Protein AF-A0A972ZUL3-F1 (afdb_monomer)

Solvent-accessible surface area (backbone atoms only — not comparable to full-atom values): 9669 Å² total; per-residue (Å²): 76,46,29,32,49,70,90,38,81,43,77,39,93,64,88,42,28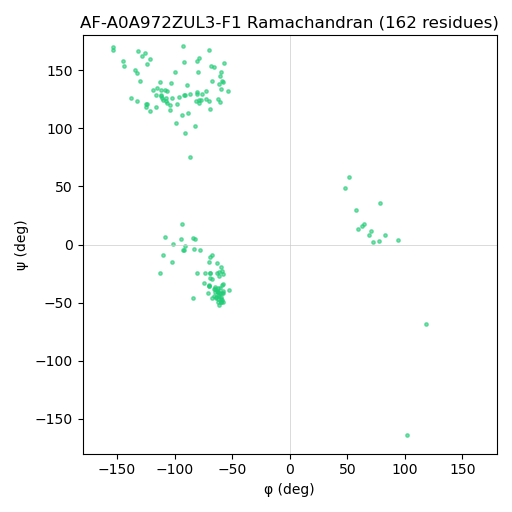,48,44,55,52,30,54,78,67,74,44,58,73,61,40,39,43,44,28,50,70,95,35,75,57,55,68,86,44,26,76,73,39,68,57,57,68,72,40,38,35,42,76,44,69,78,43,67,79,67,77,67,90,64,97,47,72,73,75,51,51,55,92,52,55,76,45,74,56,82,81,79,55,55,97,90,51,73,91,52,72,44,74,42,38,54,62,19,83,66,48,32,65,37,34,56,56,39,52,50,52,52,53,50,32,41,74,72,63,77,46,56,90,68,38,73,50,76,48,81,35,93,48,60,51,45,46,17,41,45,55,52,21,66,76,70,52,36,47,69,47,72,45,63,69,89,90,110

Mean predicted aligned error: 8.26 Å

Sequence (164 aa):
MNILINGKKEELKDIVTLAKLLEQKEIKAEVVTVELNDKIVEKSKYNNTLLKGDDRLEFVYYMGGGEKIADNILELIGGTPILRLSRIPTSYMADILVKLESFNPGGSVKDRICLSMIQDAEKEGKLKNGSTIIEPTSGNTGIGLAMISAVKGYKCVLTMPETM

Foldseek 3Di:
DWEAEQNDIDDDPDWAFQVVVCVVVVHDLQFWFKDKPNRTDASVCRRPHIDDPHIYIYIDGRDGDDRDDDPDLLVQQDPFDKDWDDPPDDPPDDIDIDGLQCSRPLRGPLLVVLVVVVVVCVVVVVDDAAEEDEDEDQPSNLSSNVRVCVVRVYHYHYHYDPVD

pLDDT: mean 92.75, std 7.92, range [54.91, 98.5]

Nearest PDB structures (foldseek):
  6vju-assembly1_B  TM=9.552E-01  e=1.062E-09  Legionella pneumophila
  2egu-assembly1_A  TM=9.384E-01  e=3.400E-09  Geobacillus kaustophilus HTA426
  2jc3-assembly1_B  TM=9.311E-01  e=4.128E-09  Salmonella enterica subsp. enterica serovar Typhimurium
  2v03-assembly1_A-2  TM=9.447E-01  e=1.089E-08  Escherichia coli K-12
  1zud-assembly1_4  TM=8.975E-01  e=9.667E-06  Escherichia coli K-12

Radius of gyration: 22.28 Å; Cα contacts (8 Å, |Δi|>4): 242; chains: 1; bounding box: 54×51×57 Å

Secondary structure (DSSP, 8-state):
-EEEETTEEEE-SS--BHHHHHHHTT--GGGEEEEETTEEPPGGGTTT-B--TT-EEEEEET----SS--SSGGGGSS---EEE-SSSS-TTSPP-EEE-GGGSTTSSTHHHHHHHHHHHHHHTTSS-TTPEEEEE-SSHHHHHHHHHHHHHT-EEEEE--TT-

Structure (mmCIF, N/CA/C/O backbone):
data_AF-A0A972ZUL3-F1
#
_entry.id   AF-A0A972ZUL3-F1
#
loop_
_atom_site.group_PDB
_atom_site.id
_atom_site.type_symbol
_atom_site.label_atom_id
_atom_site.label_alt_id
_atom_site.label_comp_id
_atom_site.label_asym_id
_atom_site.label_entity_id
_atom_site.label_seq_id
_atom_site.pdbx_PDB_ins_code
_atom_site.Cartn_x
_atom_site.Cartn_y
_atom_site.Cartn_z
_atom_site.occupancy
_atom_site.B_iso_or_equiv
_atom_site.auth_seq_id
_atom_site.auth_comp_id
_atom_site.auth_asym_id
_atom_site.auth_atom_id
_atom_site.pdbx_PDB_model_num
ATOM 1 N N . MET A 1 1 ? -7.652 -23.581 -31.310 1.00 89.69 1 MET A N 1
ATOM 2 C CA . MET A 1 1 ? -8.786 -23.235 -30.427 1.00 89.69 1 MET A CA 1
ATOM 3 C C . MET A 1 1 ? -9.045 -21.743 -30.504 1.00 89.69 1 MET A C 1
ATOM 5 O O . MET A 1 1 ? -8.089 -20.986 -30.597 1.00 89.69 1 MET A O 1
ATOM 9 N N . ASN A 1 2 ? -10.311 -21.331 -30.491 1.00 91.38 2 ASN A N 1
ATOM 10 C CA . ASN A 1 2 ? -10.674 -19.916 -30.537 1.00 91.38 2 ASN A CA 1
ATOM 11 C C . ASN A 1 2 ? -10.745 -19.353 -29.122 1.00 91.38 2 ASN A C 1
ATOM 13 O O . ASN A 1 2 ? -11.306 -20.004 -28.247 1.00 91.38 2 ASN A O 1
ATOM 17 N N . ILE A 1 3 ? -10.207 -18.158 -28.922 1.00 94.62 3 ILE A N 1
ATOM 18 C CA . ILE A 1 3 ? -10.314 -17.380 -27.686 1.00 94.62 3 ILE A CA 1
ATOM 19 C C . ILE A 1 3 ? -10.710 -15.942 -28.024 1.00 94.62 3 ILE A C 1
ATOM 21 O O . ILE A 1 3 ? -10.655 -15.527 -29.184 1.00 94.62 3 ILE A O 1
ATOM 25 N N . LEU A 1 4 ? -11.120 -15.178 -27.019 1.00 95.62 4 LEU A N 1
ATOM 26 C CA . LEU A 1 4 ? -11.388 -13.750 -27.130 1.00 95.62 4 LEU A CA 1
ATOM 27 C C . LEU A 1 4 ? -10.317 -12.989 -26.347 1.00 95.62 4 LEU A C 1
ATOM 29 O O . LEU A 1 4 ? -10.128 -13.270 -25.173 1.00 95.62 4 LEU A O 1
ATOM 33 N N . ILE A 1 5 ? -9.636 -12.031 -26.968 1.00 95.06 5 ILE A N 1
ATOM 34 C CA . ILE A 1 5 ? -8.659 -11.154 -26.311 1.00 95.06 5 ILE A CA 1
ATOM 35 C C . ILE A 1 5 ? -9.068 -9.705 -26.568 1.00 95.06 5 ILE A C 1
ATOM 37 O O . ILE A 1 5 ? -9.125 -9.287 -27.726 1.00 95.06 5 ILE A O 1
ATOM 41 N N . ASN A 1 6 ? -9.361 -8.939 -25.517 1.00 94.00 6 ASN A N 1
ATOM 42 C CA . ASN A 1 6 ? -9.804 -7.538 -25.586 1.00 94.00 6 ASN A CA 1
ATOM 43 C C . ASN A 1 6 ? -10.933 -7.342 -26.614 1.00 94.00 6 ASN A C 1
ATOM 45 O O . ASN A 1 6 ? -10.849 -6.511 -27.525 1.00 94.00 6 ASN A O 1
ATOM 49 N N . GLY A 1 7 ? -11.950 -8.204 -26.545 1.00 91.25 7 GLY A N 1
ATOM 50 C CA . GLY A 1 7 ? -13.078 -8.219 -27.480 1.00 91.25 7 GLY A CA 1
ATOM 51 C C . GLY A 1 7 ? -12.789 -8.734 -28.901 1.00 91.25 7 GLY A C 1
ATOM 52 O O . GLY A 1 7 ? -13.704 -8.753 -29.726 1.00 91.25 7 GLY A O 1
ATOM 53 N N . LYS A 1 8 ? -11.567 -9.185 -29.223 1.00 94.12 8 LYS A N 1
ATOM 54 C CA . LYS A 1 8 ? -11.203 -9.718 -30.551 1.00 94.12 8 LYS A CA 1
ATOM 55 C C . LYS A 1 8 ? -11.040 -11.231 -30.530 1.00 94.12 8 LYS A C 1
ATOM 57 O O . LYS A 1 8 ? -10.363 -11.773 -29.664 1.00 94.12 8 LYS A O 1
ATOM 62 N N . LYS A 1 9 ? -11.646 -11.924 -31.500 1.00 94.06 9 LYS A N 1
ATOM 63 C CA . LYS A 1 9 ? -11.460 -13.373 -31.656 1.00 94.06 9 LYS A CA 1
ATOM 64 C C . LYS A 1 9 ? -10.070 -13.665 -32.201 1.00 94.06 9 LYS A C 1
ATOM 66 O O . LYS A 1 9 ? -9.674 -13.082 -33.208 1.00 94.06 9 LYS A O 1
ATOM 71 N N . GLU A 1 10 ? -9.383 -14.605 -31.573 1.00 93.06 10 GLU A N 1
ATOM 72 C CA . GLU A 1 10 ? -8.081 -15.095 -32.005 1.00 93.06 10 GLU A CA 1
ATOM 73 C C . GLU A 1 10 ? -8.033 -16.621 -31.995 1.00 93.06 10 GLU A C 1
ATOM 75 O O . GLU A 1 10 ? -8.665 -17.278 -31.168 1.00 93.06 10 GLU A O 1
ATOM 80 N N . GLU A 1 11 ? -7.267 -17.181 -32.929 1.00 91.69 11 GLU A N 1
ATOM 81 C CA . GLU A 1 11 ? -7.071 -18.619 -33.060 1.00 91.69 11 GLU A CA 1
ATOM 82 C C . GLU A 1 11 ? -5.689 -19.014 -32.526 1.00 91.69 11 GLU A C 1
ATOM 84 O O . GLU A 1 11 ? -4.652 -18.582 -33.030 1.00 91.69 11 GLU A O 1
ATOM 89 N N . LEU A 1 12 ? -5.676 -19.873 -31.510 1.00 87.31 12 LEU A N 1
ATOM 90 C CA . LEU A 1 12 ? -4.472 -20.497 -30.974 1.00 87.31 12 LEU A CA 1
ATOM 91 C C . LEU A 1 12 ? -4.269 -21.876 -31.595 1.00 87.31 12 LEU A C 1
ATOM 93 O O . LEU A 1 12 ? -5.170 -22.713 -31.553 1.00 87.31 12 LEU A O 1
ATOM 97 N N . LYS A 1 13 ? -3.081 -22.132 -32.147 1.00 81.19 13 LYS A N 1
ATOM 98 C CA . LYS A 1 13 ? -2.763 -23.417 -32.795 1.00 81.19 13 LYS A CA 1
ATOM 99 C C . LYS A 1 13 ? -2.632 -24.568 -31.795 1.00 81.19 13 LYS A C 1
ATOM 101 O O . LYS A 1 13 ? -3.088 -25.667 -32.089 1.00 81.19 13 LYS A O 1
ATOM 106 N N . ASP A 1 14 ? -2.114 -24.279 -30.604 1.00 85.50 14 ASP A N 1
ATOM 107 C CA . ASP A 1 14 ? -1.845 -25.254 -29.547 1.00 85.50 14 ASP A CA 1
ATOM 108 C C . ASP A 1 14 ? -2.468 -24.820 -28.213 1.00 85.50 14 ASP A C 1
ATOM 110 O O . ASP A 1 14 ? -2.785 -23.644 -28.006 1.00 85.50 14 ASP A O 1
ATOM 114 N N . ILE A 1 15 ? -2.615 -25.770 -27.284 1.00 87.62 15 ILE A N 1
ATOM 115 C CA . ILE A 1 15 ? -2.902 -25.450 -25.881 1.00 87.62 15 ILE A CA 1
ATOM 116 C C . ILE A 1 15 ? -1.650 -24.788 -25.302 1.00 87.62 15 ILE A C 1
ATOM 118 O O . ILE A 1 15 ? -0.590 -25.409 -25.221 1.00 87.62 15 ILE A O 1
ATOM 122 N N . VAL A 1 16 ? -1.776 -23.530 -24.891 1.00 93.94 16 VAL A N 1
ATOM 123 C CA . VAL A 1 16 ? -0.674 -22.732 -24.346 1.00 93.94 16 VAL A CA 1
ATOM 124 C C . VAL A 1 16 ? -1.022 -22.200 -22.962 1.00 93.94 16 VAL A C 1
ATOM 126 O O . VAL A 1 16 ? -2.192 -22.056 -22.599 1.00 93.94 16 VAL A O 1
ATOM 129 N N . THR A 1 17 ? 0.010 -21.91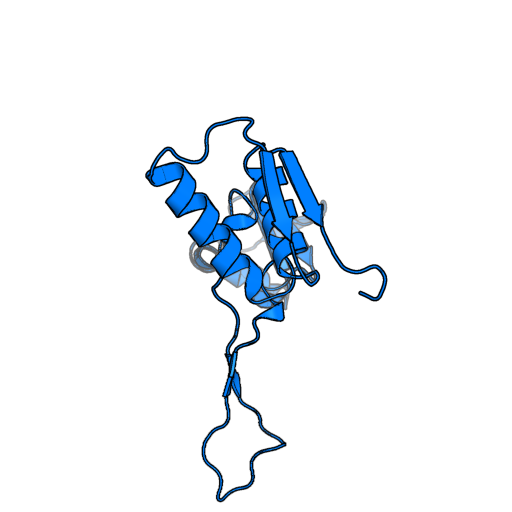2 -22.176 1.00 96.44 17 THR A N 1
ATOM 130 C CA . THR A 1 17 ? -0.140 -21.216 -20.898 1.00 96.44 17 THR A CA 1
ATOM 131 C C . THR A 1 17 ? -0.309 -19.721 -21.131 1.00 96.44 17 THR A C 1
ATOM 133 O O . THR A 1 17 ? 0.086 -19.191 -22.174 1.00 96.44 17 THR A O 1
ATOM 136 N N . LEU A 1 18 ? -0.844 -19.016 -20.137 1.00 94.81 18 LEU A N 1
ATOM 137 C CA . LEU A 1 18 ? -0.973 -17.567 -20.199 1.00 94.81 18 LEU A CA 1
ATOM 138 C C . LEU A 1 18 ? 0.390 -16.878 -20.380 1.00 94.81 18 LEU A C 1
ATOM 140 O O . LEU A 1 18 ? 0.517 -15.982 -21.209 1.00 94.81 18 LEU A O 1
ATOM 144 N N . ALA A 1 19 ? 1.429 -17.342 -19.679 1.00 94.62 19 ALA A N 1
ATOM 145 C CA . ALA A 1 19 ? 2.792 -16.844 -19.867 1.00 94.62 19 ALA A CA 1
ATOM 146 C C . ALA A 1 19 ? 3.281 -17.019 -21.315 1.00 94.62 19 ALA A C 1
ATOM 148 O O . ALA A 1 19 ? 3.862 -16.095 -21.884 1.00 94.62 19 ALA A O 1
ATOM 149 N N . LYS A 1 20 ? 2.997 -18.173 -21.938 1.00 95.31 20 LYS A N 1
ATOM 150 C CA . LYS A 1 20 ? 3.408 -18.426 -23.32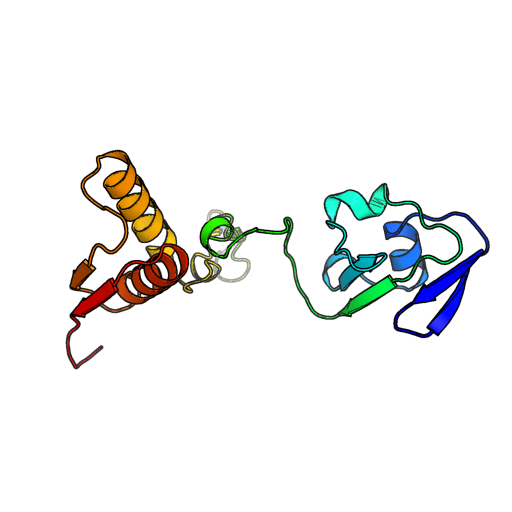2 1.00 95.31 20 LYS A CA 1
ATOM 151 C C . LYS A 1 20 ? 2.634 -17.571 -24.324 1.00 95.31 20 LYS A C 1
ATOM 153 O O . LYS A 1 20 ? 3.228 -17.112 -25.296 1.00 95.31 20 LYS A O 1
ATOM 158 N N . LEU A 1 21 ? 1.347 -17.314 -24.078 1.00 95.06 21 LEU A N 1
ATOM 159 C CA . LEU A 1 21 ? 0.558 -16.381 -24.885 1.00 95.06 21 LEU A CA 1
ATOM 160 C C . LEU A 1 21 ? 1.135 -14.959 -24.826 1.00 95.06 21 LEU A C 1
ATOM 162 O O . LEU A 1 21 ? 1.257 -14.305 -25.860 1.00 95.06 21 LEU A O 1
ATOM 166 N N . LEU A 1 22 ? 1.506 -14.483 -23.633 1.00 93.88 22 LEU A N 1
ATOM 167 C CA . LEU A 1 22 ? 2.119 -13.163 -23.464 1.00 93.88 22 LEU A CA 1
ATOM 168 C C . LEU A 1 22 ? 3.456 -13.063 -24.211 1.00 93.88 22 LEU A C 1
ATOM 170 O O . LEU A 1 22 ? 3.679 -12.085 -24.920 1.00 93.88 22 LEU A O 1
ATOM 174 N N . GLU A 1 23 ? 4.298 -14.099 -24.131 1.00 93.94 23 GLU A N 1
ATOM 175 C CA . GLU A 1 23 ? 5.560 -14.184 -24.878 1.00 93.94 23 GLU A CA 1
ATOM 176 C C . GLU A 1 23 ? 5.329 -14.127 -26.397 1.00 93.94 23 GLU A C 1
ATOM 178 O O . GLU A 1 23 ? 5.969 -13.338 -27.087 1.00 93.94 23 GLU A O 1
ATOM 183 N N . GLN A 1 24 ? 4.370 -14.903 -26.918 1.00 93.31 24 GLN A N 1
ATOM 184 C CA . GLN A 1 24 ? 4.005 -14.910 -28.344 1.00 93.31 24 GLN A CA 1
ATOM 185 C C . GLN A 1 24 ? 3.496 -13.553 -28.844 1.00 93.31 24 GLN A C 1
ATOM 187 O O . GLN A 1 24 ? 3.610 -13.256 -30.031 1.00 93.31 24 GLN A O 1
ATOM 192 N N . LYS A 1 25 ? 2.922 -12.742 -27.951 1.00 92.00 25 LYS A N 1
ATOM 193 C CA . LYS A 1 25 ? 2.440 -11.388 -28.248 1.00 92.00 25 LYS A CA 1
ATOM 194 C C . LYS A 1 25 ? 3.455 -10.292 -27.935 1.00 92.00 25 LYS A C 1
ATOM 196 O O . LYS A 1 25 ? 3.106 -9.121 -28.042 1.00 92.00 25 LYS A O 1
ATOM 201 N N . GLU A 1 26 ? 4.673 -10.657 -27.537 1.00 94.12 26 GLU A N 1
ATOM 202 C CA . GLU A 1 26 ? 5.730 -9.720 -27.137 1.00 94.12 26 GLU A CA 1
ATOM 203 C C . GLU A 1 26 ? 5.310 -8.805 -25.967 1.00 94.12 26 GLU A C 1
ATOM 205 O O . GLU A 1 26 ? 5.775 -7.673 -25.821 1.00 94.12 26 GLU A O 1
ATOM 210 N N . ILE A 1 27 ? 4.425 -9.301 -25.095 1.00 91.50 27 ILE A N 1
ATOM 211 C CA . ILE A 1 27 ? 3.928 -8.578 -23.925 1.00 91.50 27 ILE A CA 1
ATOM 212 C C . ILE A 1 27 ? 4.714 -9.023 -22.697 1.00 91.50 27 ILE A C 1
ATOM 214 O O . ILE A 1 27 ? 4.702 -10.184 -22.294 1.00 91.50 27 ILE A O 1
ATOM 218 N N . LYS A 1 28 ? 5.360 -8.057 -22.048 1.00 87.81 28 LYS A N 1
ATOM 219 C CA . LYS A 1 28 ? 6.038 -8.255 -20.767 1.00 87.81 28 LYS A CA 1
ATOM 220 C C . LYS A 1 28 ? 5.016 -8.481 -19.651 1.00 87.81 28 LYS A C 1
ATOM 222 O O . LYS A 1 28 ? 4.163 -7.625 -19.415 1.00 87.81 28 LYS A O 1
ATOM 227 N N . ALA A 1 29 ? 5.118 -9.600 -18.933 1.00 86.94 29 ALA A N 1
ATOM 228 C CA . ALA A 1 29 ? 4.219 -9.926 -17.819 1.00 86.94 29 ALA A CA 1
ATOM 229 C C . ALA A 1 29 ? 4.256 -8.858 -16.708 1.00 86.94 29 ALA A C 1
ATOM 231 O O . ALA A 1 29 ? 3.302 -8.690 -15.949 1.00 86.94 29 ALA A O 1
ATOM 232 N N . GLU A 1 30 ? 5.339 -8.088 -16.620 1.00 82.31 30 GLU A N 1
ATOM 233 C CA . GLU A 1 30 ? 5.518 -7.011 -15.651 1.00 82.31 30 GLU A CA 1
ATOM 234 C C . GLU A 1 30 ? 4.571 -5.830 -15.903 1.00 82.31 30 GLU A C 1
ATOM 236 O O . GLU A 1 30 ? 4.166 -5.178 -14.942 1.00 82.31 30 GLU A O 1
ATOM 241 N N . VAL A 1 31 ? 4.178 -5.583 -17.158 1.00 85.31 31 VAL A N 1
ATOM 242 C CA . VAL A 1 31 ? 3.411 -4.387 -17.567 1.00 85.31 31 VAL A CA 1
ATOM 243 C C . VAL A 1 31 ? 1.956 -4.678 -17.926 1.00 85.31 31 VAL A C 1
ATOM 245 O O . VAL A 1 31 ? 1.259 -3.787 -18.412 1.00 85.31 31 VAL A O 1
ATOM 248 N N . VAL A 1 32 ? 1.503 -5.913 -17.710 1.00 88.56 32 VAL A N 1
ATOM 249 C CA . VAL A 1 32 ? 0.135 -6.343 -17.993 1.00 88.56 32 VAL A CA 1
ATOM 250 C C . VAL A 1 32 ? -0.467 -7.052 -16.785 1.00 88.56 32 VAL A C 1
ATOM 252 O O . VAL A 1 32 ? 0.203 -7.826 -16.095 1.00 88.56 32 VAL A O 1
ATOM 255 N N . THR A 1 33 ? -1.745 -6.786 -16.551 1.00 89.81 33 THR A N 1
ATOM 256 C CA . THR A 1 33 ? -2.625 -7.618 -15.731 1.00 89.81 33 THR A CA 1
ATOM 257 C C . THR A 1 33 ? -3.600 -8.316 -16.664 1.00 89.81 33 THR A C 1
ATOM 259 O O . THR A 1 33 ? -4.172 -7.680 -17.549 1.00 89.81 33 THR A O 1
ATOM 262 N N . VAL A 1 34 ? -3.772 -9.621 -16.478 1.00 92.31 34 VAL A N 1
ATOM 263 C CA . VAL A 1 34 ? -4.692 -10.437 -17.270 1.00 92.31 34 VAL A CA 1
ATOM 264 C C . VAL A 1 34 ? -5.907 -10.798 -16.433 1.00 92.31 34 VAL A C 1
ATOM 266 O O . VAL A 1 34 ? -5.787 -11.464 -15.403 1.00 92.31 34 VAL A O 1
ATOM 269 N N . GLU A 1 35 ? -7.075 -10.407 -16.918 1.00 94.12 35 GLU A N 1
ATOM 270 C CA . GLU A 1 35 ? -8.350 -10.982 -16.517 1.00 94.12 35 GLU A CA 1
ATOM 271 C C . GLU A 1 35 ? -8.686 -12.143 -17.454 1.00 94.12 35 GLU A C 1
ATOM 273 O O . GLU A 1 35 ? -8.610 -11.998 -18.669 1.00 94.12 35 GLU A O 1
ATOM 278 N N . LEU A 1 36 ? -9.012 -13.303 -16.891 1.00 96.12 36 LEU A N 1
ATOM 279 C CA . LEU A 1 36 ? -9.434 -14.503 -17.600 1.00 96.12 36 LEU A CA 1
ATO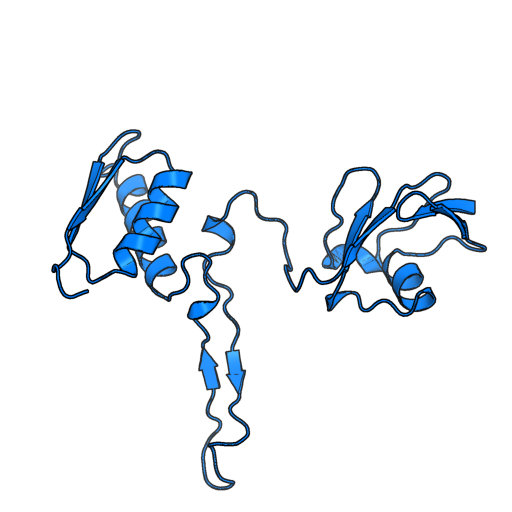M 280 C C . LEU A 1 36 ? -10.827 -14.888 -17.102 1.00 96.12 36 LEU A C 1
ATOM 282 O O . LEU A 1 36 ? -10.980 -15.267 -15.941 1.00 96.12 36 LEU A O 1
ATOM 286 N N . ASN A 1 37 ? -11.824 -14.829 -17.984 1.00 96.06 37 ASN A N 1
ATOM 287 C CA . ASN A 1 37 ? -13.219 -15.163 -17.690 1.00 96.06 37 ASN A CA 1
ATOM 288 C C . ASN A 1 37 ? -13.742 -14.422 -16.443 1.00 96.06 37 ASN A C 1
ATOM 290 O O . ASN A 1 37 ? -14.136 -15.050 -15.456 1.00 96.06 37 ASN A O 1
ATOM 294 N N . ASP A 1 38 ? -13.685 -13.087 -16.486 1.00 93.25 38 ASP A N 1
ATOM 295 C CA . ASP A 1 38 ? -14.142 -12.167 -15.432 1.00 93.25 38 ASP A CA 1
ATOM 296 C C . ASP A 1 38 ? -13.362 -12.279 -14.105 1.00 93.25 38 ASP A C 1
ATOM 298 O O . ASP A 1 38 ? -13.823 -11.849 -13.043 1.00 93.25 38 ASP A O 1
ATOM 302 N N . LYS A 1 39 ? -12.168 -12.891 -14.132 1.00 92.38 39 LYS A N 1
ATOM 303 C CA . LYS A 1 39 ? -11.297 -13.041 -12.959 1.00 92.38 39 LYS A CA 1
ATOM 304 C C . LYS A 1 39 ? -9.864 -12.651 -13.263 1.00 92.38 39 LYS A C 1
ATOM 306 O O . LYS A 1 39 ? -9.217 -13.249 -14.117 1.00 92.38 39 LYS A O 1
ATOM 311 N N . ILE A 1 40 ? -9.326 -11.708 -12.494 1.00 90.81 40 ILE A N 1
ATOM 312 C CA . ILE A 1 40 ? -7.898 -11.386 -12.546 1.00 90.81 40 ILE A CA 1
ATOM 313 C C . ILE A 1 40 ? -7.088 -12.617 -12.130 1.00 90.81 40 ILE A C 1
ATOM 315 O O . ILE A 1 40 ? -7.282 -13.182 -11.053 1.00 90.81 40 ILE A O 1
ATOM 319 N N . VAL A 1 41 ? -6.166 -13.027 -12.997 1.00 90.81 41 VAL A N 1
ATOM 320 C CA . VAL A 1 41 ? -5.228 -14.114 -12.725 1.00 90.81 41 VAL A CA 1
ATOM 321 C C . VAL A 1 41 ? -4.014 -13.528 -12.007 1.00 90.81 41 VAL A C 1
ATOM 323 O O . VAL A 1 41 ? -3.410 -12.556 -12.464 1.00 90.81 41 VAL A O 1
ATOM 326 N N . GLU A 1 42 ? -3.623 -14.129 -10.884 1.00 87.94 42 GLU A N 1
ATOM 327 C CA . GLU A 1 42 ? -2.375 -13.778 -10.199 1.00 87.94 42 GLU A CA 1
ATOM 328 C C . GLU A 1 42 ? -1.161 -14.052 -11.098 1.00 87.94 42 GLU A C 1
ATOM 330 O O . GLU A 1 42 ? -1.066 -15.117 -11.715 1.00 87.94 42 GLU A O 1
ATOM 335 N N . LYS A 1 43 ? -0.183 -13.136 -11.115 1.00 86.38 43 LYS A N 1
ATOM 336 C CA . LYS A 1 43 ? 1.027 -13.273 -11.949 1.00 86.38 43 LYS A CA 1
ATOM 337 C C . LYS A 1 43 ? 1.811 -14.555 -11.653 1.00 86.38 43 LYS A C 1
ATOM 339 O O . LYS A 1 43 ? 2.324 -15.189 -12.573 1.00 86.38 43 LYS A O 1
ATOM 344 N N . SER A 1 44 ? 1.826 -14.998 -10.394 1.00 88.00 44 SER A N 1
ATOM 345 C CA . SER A 1 44 ? 2.432 -16.270 -9.964 1.00 88.00 44 SER A CA 1
ATOM 346 C C . SER A 1 44 ? 1.839 -17.497 -10.676 1.00 88.00 44 SER A C 1
ATOM 348 O O . SER A 1 44 ? 2.516 -18.512 -10.839 1.00 88.00 44 SER A O 1
ATOM 350 N N . LYS A 1 45 ? 0.589 -17.405 -11.148 1.00 92.31 45 LYS A N 1
ATOM 351 C CA . LYS A 1 45 ? -0.139 -18.485 -11.826 1.00 92.31 45 LYS A CA 1
ATOM 352 C C . LYS A 1 45 ? 0.010 -18.445 -13.347 1.00 92.31 45 LYS A C 1
ATOM 354 O O . LYS A 1 45 ? -0.449 -19.378 -14.005 1.00 92.31 45 LYS A O 1
ATOM 359 N N . TYR A 1 46 ? 0.662 -17.436 -13.934 1.00 92.94 46 TYR A N 1
ATOM 360 C CA . TYR A 1 46 ? 0.726 -17.274 -15.399 1.00 92.94 46 TYR A CA 1
ATOM 361 C C . TYR A 1 46 ? 1.390 -18.461 -16.100 1.00 92.94 46 TYR A C 1
ATOM 363 O O . TYR A 1 46 ? 0.927 -18.890 -17.156 1.00 92.94 46 TYR A O 1
ATOM 371 N N . ASN A 1 47 ? 2.423 -19.043 -15.489 1.00 94.50 47 ASN A N 1
ATOM 372 C CA . ASN A 1 47 ? 3.117 -20.209 -16.040 1.00 94.50 47 ASN A CA 1
ATOM 373 C C . ASN A 1 47 ? 2.267 -21.486 -16.026 1.00 94.50 47 ASN A C 1
ATOM 375 O O . ASN A 1 47 ? 2.496 -22.365 -16.847 1.00 94.50 47 ASN A O 1
ATOM 379 N N . ASN A 1 48 ? 1.279 -21.581 -15.132 1.00 95.50 48 ASN A N 1
ATOM 380 C CA . ASN A 1 48 ? 0.500 -22.805 -14.910 1.00 95.50 48 ASN A CA 1
ATOM 381 C C . ASN A 1 48 ? -0.954 -22.691 -15.397 1.00 95.50 48 ASN A C 1
ATOM 383 O O . ASN A 1 48 ? -1.680 -23.682 -15.420 1.00 95.50 48 ASN A O 1
ATOM 387 N N . THR A 1 49 ? -1.399 -21.491 -15.773 1.00 96.19 49 THR A N 1
ATOM 388 C CA . THR A 1 49 ? -2.763 -21.248 -16.253 1.00 96.19 49 THR A CA 1
ATOM 389 C C . THR A 1 49 ? -2.848 -21.614 -17.728 1.00 96.19 49 THR A C 1
ATOM 391 O O . THR A 1 49 ? -2.374 -20.861 -18.577 1.00 96.19 49 THR A O 1
ATOM 394 N N . LEU A 1 50 ? -3.420 -22.782 -18.026 1.00 96.00 50 LEU A N 1
ATOM 395 C CA . LEU A 1 50 ? -3.664 -23.253 -19.390 1.00 96.00 50 LEU A CA 1
ATOM 396 C C . LEU A 1 50 ? -4.924 -22.611 -19.966 1.00 96.00 50 LEU A C 1
ATOM 398 O O . LEU A 1 50 ? -5.976 -22.642 -19.325 1.00 96.00 50 LEU A O 1
ATOM 402 N N . LEU A 1 51 ? -4.809 -22.089 -21.185 1.00 95.25 51 LEU A N 1
ATOM 403 C CA . LEU A 1 51 ? -5.937 -21.542 -21.929 1.00 95.25 51 LEU A CA 1
ATOM 404 C C . LEU A 1 51 ? -6.750 -22.661 -22.585 1.00 95.25 51 LEU A C 1
ATOM 406 O O . LEU A 1 51 ? -6.216 -23.705 -22.970 1.00 95.25 51 LEU A O 1
ATOM 410 N N . LYS A 1 52 ? -8.051 -22.431 -22.715 1.00 93.50 52 LYS A N 1
ATOM 411 C CA . LYS A 1 52 ? -9.044 -23.339 -23.288 1.00 93.50 52 LYS A CA 1
ATOM 412 C C . LYS A 1 52 ? -9.809 -22.643 -24.411 1.00 93.50 52 LYS A C 1
ATOM 414 O O . LYS A 1 52 ? -9.771 -21.425 -24.555 1.00 93.50 52 LYS A O 1
ATOM 419 N N . GLY A 1 53 ? -10.515 -23.436 -25.217 1.00 92.56 53 GLY A N 1
ATOM 420 C CA . GLY A 1 53 ? -11.454 -22.887 -26.193 1.00 92.56 53 GLY A CA 1
ATOM 421 C C . GLY A 1 53 ? -12.534 -22.051 -25.505 1.00 92.56 53 GLY A C 1
ATOM 422 O O . GLY A 1 53 ? -13.011 -22.428 -24.438 1.00 92.56 53 GLY A O 1
ATOM 423 N N . ASP A 1 54 ? -12.886 -20.936 -26.136 1.00 92.75 54 ASP A N 1
ATOM 424 C CA . ASP A 1 54 ? -13.859 -19.931 -25.697 1.00 92.75 54 ASP A CA 1
ATOM 42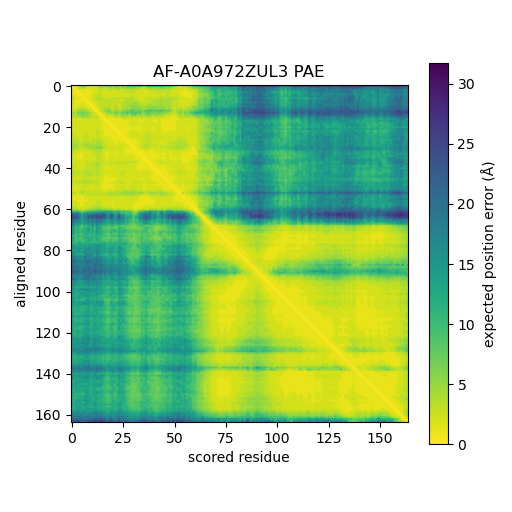5 C C . ASP A 1 54 ? -13.461 -19.098 -24.467 1.00 92.75 54 ASP A C 1
ATOM 427 O O . ASP A 1 54 ? -14.264 -18.284 -24.003 1.00 92.75 54 ASP A O 1
ATOM 431 N N . ASP A 1 55 ? -12.218 -19.223 -23.985 1.00 96.06 55 ASP A N 1
ATOM 432 C CA . ASP A 1 55 ? -11.691 -18.334 -22.948 1.00 96.06 55 ASP A CA 1
ATOM 433 C C . ASP A 1 55 ? -11.736 -16.869 -23.399 1.00 96.06 55 ASP A C 1
ATOM 435 O O . ASP A 1 55 ? -11.420 -16.530 -24.546 1.00 96.06 55 ASP A O 1
ATOM 439 N N . ARG A 1 56 ? -12.105 -15.991 -22.465 1.00 96.62 56 ARG A N 1
ATOM 440 C CA . ARG A 1 56 ? -12.110 -14.538 -22.634 1.00 96.62 56 ARG A CA 1
ATOM 441 C C . ARG A 1 56 ? -11.011 -13.923 -21.794 1.00 96.62 56 ARG A C 1
ATOM 443 O O . ARG A 1 56 ? -10.968 -14.139 -20.587 1.00 96.62 56 ARG A O 1
ATOM 450 N N . LEU A 1 57 ? -10.140 -13.163 -22.437 1.00 96.50 57 LEU A N 1
ATOM 451 C CA . LEU A 1 57 ? -9.017 -12.487 -21.827 1.00 96.50 57 LEU A CA 1
ATOM 452 C C . LEU A 1 57 ? -9.161 -10.979 -22.008 1.00 96.50 57 LEU A C 1
ATOM 454 O O . LEU A 1 57 ? -9.368 -10.511 -23.127 1.00 96.50 57 LEU A O 1
ATOM 458 N N . GLU A 1 58 ? -8.966 -10.228 -20.932 1.00 95.06 58 GLU A N 1
ATOM 459 C CA . GLU A 1 58 ? -8.758 -8.781 -20.978 1.00 95.06 58 GLU A CA 1
ATOM 460 C C . GLU A 1 58 ? -7.348 -8.464 -20.467 1.00 95.06 58 GLU A C 1
ATOM 462 O O . GLU A 1 58 ? -6.967 -8.778 -19.336 1.00 95.06 58 GLU A O 1
ATOM 467 N N . PHE A 1 59 ? -6.539 -7.870 -21.338 1.00 93.38 59 PHE A N 1
ATOM 468 C CA . PHE A 1 59 ? -5.200 -7.378 -21.054 1.00 93.38 59 PHE A CA 1
ATOM 469 C C . PHE A 1 59 ? -5.276 -5.909 -20.673 1.00 93.38 59 PHE A C 1
ATOM 471 O O . PHE A 1 59 ? -5.528 -5.038 -21.511 1.00 93.38 59 PHE A O 1
ATOM 478 N N . VAL A 1 60 ? -4.990 -5.640 -19.405 1.00 88.81 60 VAL A N 1
ATOM 479 C CA . VAL A 1 60 ? -4.917 -4.294 -18.849 1.00 88.81 60 VAL A CA 1
ATOM 480 C C . VAL A 1 60 ? -3.449 -3.874 -18.801 1.00 88.81 60 VAL A C 1
ATOM 482 O O . VAL A 1 60 ? -2.673 -4.353 -17.970 1.00 88.81 60 VAL A O 1
ATOM 485 N N . TYR A 1 61 ? -3.054 -3.008 -19.735 1.00 83.00 61 TYR A N 1
ATOM 486 C CA . TYR A 1 61 ? -1.677 -2.533 -19.893 1.00 83.00 61 TYR A CA 1
ATOM 487 C C . TYR A 1 61 ? -1.324 -1.410 -18.914 1.00 83.00 61 TYR A C 1
ATOM 489 O O . TYR A 1 61 ? -2.188 -0.679 -18.438 1.00 83.00 61 TYR A O 1
ATOM 497 N N . TYR A 1 62 ? -0.022 -1.246 -18.663 1.00 65.75 62 TYR A N 1
ATOM 498 C CA . TYR A 1 62 ? 0.564 -0.197 -17.819 1.00 65.75 62 TYR A CA 1
ATOM 499 C C . TYR A 1 62 ? 0.141 -0.247 -16.344 1.00 65.75 62 TYR A C 1
ATOM 501 O O . TYR A 1 62 ? 0.396 0.689 -15.587 1.00 65.75 62 TYR A O 1
ATOM 509 N N . MET A 1 63 ? -0.419 -1.376 -15.907 1.00 62.00 63 MET A N 1
ATOM 510 C CA . MET A 1 63 ? -0.605 -1.695 -14.496 1.00 62.00 63 MET A CA 1
ATOM 511 C C . MET A 1 63 ? 0.624 -2.455 -13.990 1.00 62.00 63 MET A C 1
ATOM 513 O O . MET A 1 63 ? 0.762 -3.664 -14.181 1.00 62.00 63 MET A O 1
ATOM 517 N N . GLY A 1 64 ? 1.563 -1.728 -13.375 1.00 54.91 64 GLY A N 1
ATOM 518 C CA . GLY A 1 64 ? 2.691 -2.332 -12.658 1.00 54.91 64 GLY A CA 1
ATOM 519 C C . GLY A 1 64 ? 2.185 -3.235 -11.525 1.00 54.91 64 GLY A C 1
ATOM 520 O O . GLY A 1 64 ? 1.260 -2.888 -10.801 1.00 54.91 64 GLY A O 1
ATOM 521 N N . GLY A 1 65 ? 2.717 -4.448 -11.384 1.00 59.81 65 GLY A N 1
ATOM 522 C CA . GLY A 1 65 ? 3.702 -4.694 -10.322 1.00 59.81 65 GLY A CA 1
ATOM 523 C C . GLY A 1 65 ? 3.133 -5.242 -9.002 1.00 59.81 65 GLY A C 1
ATOM 524 O O . GLY A 1 65 ? 3.896 -5.422 -8.062 1.00 59.81 65 GLY A O 1
ATOM 525 N N . GLY A 1 66 ? 1.830 -5.533 -8.908 1.00 61.72 66 GLY A N 1
ATOM 526 C CA . GLY A 1 66 ? 1.258 -6.249 -7.760 1.00 61.72 66 GLY A CA 1
ATOM 527 C C . GLY A 1 66 ? 1.530 -7.758 -7.813 1.00 61.72 66 GLY A C 1
ATOM 528 O O . GLY A 1 66 ? 1.176 -8.413 -8.794 1.00 61.72 66 GLY A O 1
ATOM 529 N N . GLU A 1 67 ? 2.146 -8.317 -6.766 1.00 61.28 67 GLU A N 1
ATOM 530 C CA . GLU A 1 67 ? 2.374 -9.771 -6.633 1.00 61.28 67 GLU A CA 1
ATOM 531 C C . GLU A 1 67 ? 1.139 -10.534 -6.134 1.00 61.28 67 GLU A C 1
ATOM 533 O O . GLU A 1 67 ? 0.999 -11.727 -6.399 1.00 61.28 67 GLU A O 1
ATOM 538 N N . LYS A 1 68 ? 0.233 -9.848 -5.428 1.00 74.38 68 LYS A N 1
ATOM 539 C CA . LYS A 1 68 ? -0.977 -10.421 -4.831 1.00 74.38 68 LYS A CA 1
ATOM 540 C C . LYS A 1 68 ? -2.196 -9.543 -5.096 1.00 74.38 68 LYS A C 1
ATOM 542 O O . LYS A 1 68 ? -2.074 -8.321 -5.184 1.00 74.38 68 LYS A O 1
ATOM 547 N N . ILE A 1 69 ? -3.363 -10.176 -5.178 1.00 80.94 69 ILE A N 1
ATOM 548 C CA . ILE A 1 69 ? -4.658 -9.496 -5.090 1.00 80.94 69 ILE A CA 1
ATOM 549 C C . ILE A 1 69 ? -4.938 -9.302 -3.597 1.00 80.94 69 ILE A C 1
ATOM 551 O O . ILE A 1 69 ? -4.874 -10.269 -2.843 1.00 80.94 69 ILE A O 1
ATOM 555 N N . ALA A 1 70 ? -5.162 -8.062 -3.173 1.00 88.19 70 ALA A N 1
ATOM 556 C CA . ALA A 1 70 ? -5.443 -7.716 -1.782 1.00 88.19 70 ALA A CA 1
ATOM 557 C C . ALA A 1 70 ? -6.939 -7.449 -1.594 1.00 88.19 70 ALA A C 1
ATOM 559 O O . ALA A 1 70 ? -7.535 -6.762 -2.427 1.00 88.19 70 ALA A O 1
ATOM 560 N N . ASP A 1 71 ? -7.522 -7.924 -0.491 1.00 92.19 71 ASP A N 1
ATOM 561 C CA . ASP A 1 71 ? -8.950 -7.706 -0.204 1.00 92.19 71 ASP A CA 1
ATOM 562 C C . ASP A 1 71 ? -9.232 -6.258 0.221 1.00 92.19 71 ASP A C 1
ATOM 564 O O . ASP A 1 71 ? -10.338 -5.741 0.066 1.00 92.19 71 ASP A O 1
ATOM 568 N N . ASN A 1 72 ? -8.221 -5.575 0.761 1.00 94.62 72 ASN A N 1
ATOM 569 C CA . ASN A 1 72 ? -8.267 -4.151 1.058 1.00 94.62 72 ASN A CA 1
ATOM 570 C C . ASN A 1 72 ? -6.866 -3.522 1.034 1.00 94.62 72 ASN A C 1
ATOM 572 O O . ASN A 1 72 ? -5.836 -4.196 1.057 1.00 94.62 72 ASN A O 1
ATOM 576 N N . ILE A 1 73 ? -6.837 -2.190 1.037 1.00 95.25 73 ILE A N 1
ATOM 577 C CA . ILE A 1 73 ? -5.611 -1.392 0.930 1.00 95.25 73 ILE A CA 1
ATOM 578 C C . ILE A 1 73 ? -4.620 -1.615 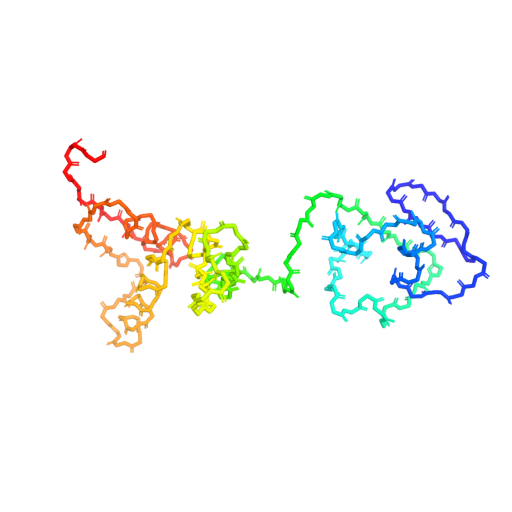2.086 1.00 95.25 73 ILE A C 1
ATOM 580 O O . ILE A 1 73 ? -3.422 -1.414 1.905 1.00 95.25 73 ILE A O 1
ATOM 584 N N . LEU A 1 74 ? -5.075 -2.072 3.261 1.00 96.81 74 LEU A N 1
ATOM 585 C CA . LEU A 1 74 ? -4.205 -2.267 4.427 1.00 96.81 74 LEU A CA 1
ATOM 586 C C . LEU A 1 74 ? -3.235 -3.431 4.231 1.00 96.81 74 LEU A C 1
ATOM 588 O O . LEU A 1 74 ? -2.126 -3.405 4.755 1.00 96.81 74 LEU A O 1
ATOM 592 N N . GLU A 1 75 ? -3.613 -4.427 3.431 1.00 95.31 75 GLU A N 1
ATOM 593 C CA . GLU A 1 75 ? -2.742 -5.553 3.091 1.00 95.31 75 GLU A CA 1
ATOM 594 C C . GLU A 1 75 ? -1.586 -5.166 2.166 1.00 95.31 75 GLU A C 1
ATOM 596 O O . GLU A 1 75 ? -0.645 -5.949 2.000 1.00 95.31 75 GLU A O 1
ATOM 601 N N . LEU A 1 76 ? -1.662 -3.986 1.548 1.00 94.12 76 LEU A N 1
ATOM 602 C CA . LEU A 1 76 ? -0.612 -3.418 0.710 1.00 94.12 76 LEU A CA 1
ATOM 603 C C . LEU A 1 76 ? 0.355 -2.529 1.512 1.00 94.12 76 LEU A C 1
ATOM 605 O O . LEU A 1 76 ? 1.328 -2.034 0.950 1.00 94.12 76 LEU A O 1
ATOM 609 N N . ILE A 1 77 ? 0.135 -2.351 2.822 1.00 96.25 77 ILE A N 1
ATOM 610 C CA . ILE A 1 77 ? 1.098 -1.703 3.718 1.00 96.25 77 ILE A CA 1
ATOM 611 C C . ILE A 1 77 ? 2.274 -2.658 3.948 1.00 96.25 77 ILE A C 1
ATOM 613 O O . ILE A 1 77 ? 2.114 -3.792 4.401 1.00 96.25 77 ILE A O 1
ATOM 617 N N . GLY A 1 78 ? 3.487 -2.185 3.685 1.00 94.50 78 GLY A N 1
ATOM 618 C CA . GLY A 1 78 ? 4.705 -2.976 3.774 1.00 94.50 78 GLY A CA 1
ATOM 619 C C . GLY A 1 78 ? 5.229 -3.437 2.419 1.00 94.50 78 GLY A C 1
ATOM 620 O O . GLY A 1 78 ? 4.935 -2.842 1.393 1.00 94.50 78 GLY A O 1
ATOM 621 N N . GLY A 1 79 ? 6.126 -4.431 2.421 1.00 91.94 79 GLY A N 1
ATOM 622 C CA . GLY A 1 79 ? 6.718 -4.957 1.177 1.00 91.94 79 GLY A CA 1
ATOM 623 C C . GLY A 1 79 ? 7.478 -3.936 0.314 1.00 91.94 79 GLY A C 1
ATOM 624 O O . GLY A 1 79 ? 7.794 -4.224 -0.833 1.00 91.94 79 GLY A O 1
ATOM 625 N N . THR A 1 80 ? 7.784 -2.750 0.847 1.00 93.94 80 THR A N 1
ATOM 626 C CA . THR A 1 80 ? 8.368 -1.639 0.084 1.00 93.94 80 THR A CA 1
ATOM 627 C C . THR A 1 80 ? 9.726 -2.002 -0.532 1.00 93.94 80 THR A C 1
ATOM 629 O O . THR A 1 80 ? 10.511 -2.737 0.083 1.00 93.94 80 THR A O 1
ATOM 632 N N . PRO A 1 81 ? 10.052 -1.497 -1.732 1.00 92.38 81 PRO A N 1
ATOM 633 C CA . PRO A 1 81 ? 11.260 -1.899 -2.438 1.00 92.38 81 PRO A CA 1
ATOM 634 C C . PRO A 1 81 ? 12.540 -1.406 -1.747 1.00 92.38 81 PRO A C 1
ATOM 636 O O . PRO A 1 81 ? 12.554 -0.390 -1.043 1.00 92.38 81 PRO A O 1
ATOM 639 N N . ILE A 1 82 ? 13.634 -2.142 -1.964 1.00 96.50 82 ILE A N 1
ATOM 640 C CA . ILE A 1 82 ? 14.996 -1.726 -1.611 1.00 96.50 82 ILE A CA 1
ATOM 641 C C . ILE A 1 82 ? 15.730 -1.385 -2.904 1.00 96.50 82 ILE A C 1
ATOM 643 O O . ILE A 1 82 ? 15.835 -2.221 -3.799 1.00 96.50 82 ILE A O 1
ATOM 647 N N . LEU A 1 83 ? 16.253 -0.165 -2.989 1.00 95.06 83 LEU A N 1
ATOM 648 C CA . LEU A 1 83 ? 16.981 0.337 -4.147 1.00 95.06 83 LEU A CA 1
ATOM 649 C C . LEU A 1 83 ? 18.458 0.532 -3.804 1.00 95.06 83 LEU A C 1
ATOM 651 O O . LEU A 1 83 ? 18.790 1.222 -2.843 1.00 95.06 83 LEU A O 1
ATOM 655 N N . ARG A 1 84 ? 19.354 -0.025 -4.620 1.00 95.94 84 ARG A N 1
ATOM 656 C CA . ARG A 1 84 ? 20.793 0.255 -4.542 1.00 95.94 84 ARG A CA 1
ATOM 657 C C . ARG A 1 84 ? 21.111 1.574 -5.237 1.00 95.94 84 ARG A C 1
ATOM 659 O O . ARG A 1 84 ? 20.734 1.764 -6.391 1.00 95.94 84 ARG A O 1
ATOM 666 N N . LEU A 1 85 ? 21.842 2.464 -4.570 1.00 96.31 85 LEU A N 1
ATOM 667 C CA . LEU A 1 85 ? 22.320 3.698 -5.192 1.00 96.31 85 LEU A CA 1
ATOM 668 C C . LEU A 1 85 ? 23.545 3.406 -6.059 1.00 96.31 85 LEU A C 1
ATOM 670 O O . LEU A 1 85 ? 24.551 2.914 -5.564 1.00 96.31 85 LEU A O 1
ATOM 674 N N . SER A 1 86 ? 23.474 3.732 -7.350 1.00 93.31 86 SER A N 1
ATOM 675 C CA . SER A 1 86 ? 24.561 3.434 -8.302 1.00 93.31 86 SER A CA 1
ATOM 676 C C . SER A 1 86 ? 25.443 4.633 -8.653 1.00 93.31 86 SER A C 1
ATOM 678 O O . SER A 1 86 ? 26.492 4.450 -9.254 1.00 93.31 86 SER A O 1
ATOM 680 N N . ARG A 1 87 ? 25.000 5.863 -8.351 1.00 93.12 87 ARG A N 1
ATOM 681 C CA . ARG A 1 87 ? 25.681 7.102 -8.784 1.00 93.12 87 ARG A CA 1
ATOM 682 C C . ARG A 1 87 ? 26.297 7.922 -7.653 1.00 93.12 87 ARG A C 1
ATOM 684 O O . ARG A 1 87 ? 27.185 8.719 -7.914 1.00 93.12 87 ARG A O 1
ATOM 691 N N . ILE A 1 88 ? 25.786 7.772 -6.432 1.00 92.38 88 ILE A N 1
ATOM 692 C CA . ILE A 1 88 ? 26.268 8.504 -5.253 1.00 92.38 88 ILE A CA 1
ATOM 693 C C . ILE A 1 88 ? 27.486 7.804 -4.626 1.00 92.38 88 ILE A C 1
ATOM 695 O O . ILE A 1 88 ? 28.459 8.498 -4.337 1.00 92.38 88 ILE A O 1
ATOM 699 N N . PRO A 1 89 ? 27.487 6.467 -4.431 1.00 93.38 89 PRO A N 1
ATOM 700 C CA . PRO A 1 89 ? 28.653 5.784 -3.878 1.00 93.38 89 PRO A CA 1
ATOM 701 C C . PRO A 1 89 ? 29.840 5.809 -4.844 1.00 93.38 89 PRO A C 1
ATOM 703 O O . PRO A 1 89 ? 29.677 5.617 -6.050 1.00 93.38 89 PRO A O 1
ATOM 706 N N . THR A 1 90 ? 31.043 6.003 -4.309 1.00 92.19 90 THR A N 1
ATOM 707 C CA . THR A 1 90 ? 32.305 5.833 -5.042 1.00 92.19 90 THR A CA 1
ATOM 708 C C . THR A 1 90 ? 32.851 4.413 -4.860 1.00 92.19 90 THR A C 1
ATOM 710 O O . THR A 1 90 ? 32.375 3.652 -4.020 1.00 92.19 90 THR A O 1
ATOM 713 N N . SER A 1 91 ? 33.892 4.045 -5.612 1.00 90.00 91 SER A N 1
ATOM 714 C CA . SER A 1 91 ? 34.480 2.694 -5.586 1.00 90.00 91 SER A CA 1
ATOM 715 C C . SER A 1 91 ? 35.093 2.271 -4.245 1.00 90.00 91 SER A C 1
ATOM 717 O O . SER A 1 91 ? 35.364 1.091 -4.052 1.00 90.00 91 SER A O 1
ATOM 719 N N . TYR A 1 92 ? 35.345 3.216 -3.337 1.00 94.12 92 TYR A N 1
ATOM 720 C CA . TYR A 1 92 ? 35.878 2.963 -1.994 1.00 94.12 92 TYR A CA 1
ATOM 721 C C . TYR A 1 92 ? 34.796 3.006 -0.904 1.00 94.12 92 TYR A C 1
ATOM 723 O O . TYR A 1 92 ? 35.108 2.857 0.277 1.00 94.12 92 TYR A O 1
ATOM 731 N N . MET A 1 93 ? 33.536 3.243 -1.275 1.00 95.81 93 MET A N 1
ATOM 732 C CA . MET A 1 93 ? 32.407 3.236 -0.350 1.00 95.81 93 MET A CA 1
ATOM 733 C C . MET A 1 93 ? 31.770 1.849 -0.272 1.00 95.81 93 MET A C 1
ATOM 735 O O . MET A 1 93 ? 31.876 1.033 -1.185 1.00 95.81 93 MET A O 1
ATOM 739 N N . ALA A 1 94 ? 31.077 1.601 0.836 1.00 96.06 94 ALA A N 1
ATOM 740 C CA . ALA A 1 94 ? 30.210 0.443 0.967 1.00 96.06 94 ALA A CA 1
ATOM 741 C C . ALA A 1 94 ? 28.959 0.577 0.082 1.00 96.06 94 ALA A C 1
ATOM 743 O O . ALA A 1 94 ? 28.609 1.661 -0.394 1.00 96.06 94 ALA A O 1
ATOM 744 N N . ASP A 1 95 ? 28.245 -0.534 -0.067 1.00 95.25 95 ASP A N 1
ATOM 745 C CA . ASP A 1 95 ? 26.929 -0.547 -0.688 1.00 95.25 95 ASP A CA 1
ATOM 746 C C . ASP A 1 95 ? 25.942 0.335 0.084 1.00 95.25 95 ASP A C 1
ATOM 748 O O . ASP A 1 95 ? 25.670 0.102 1.263 1.00 95.25 95 ASP A O 1
ATOM 752 N N . ILE A 1 96 ? 25.358 1.323 -0.599 1.00 96.44 96 ILE A N 1
ATOM 753 C CA . ILE A 1 96 ? 24.298 2.165 -0.037 1.00 96.44 96 ILE A CA 1
ATOM 754 C C . ILE A 1 96 ? 22.954 1.729 -0.619 1.00 96.44 96 ILE A C 1
ATOM 756 O O . ILE A 1 96 ? 22.708 1.840 -1.825 1.00 96.44 96 ILE A O 1
ATOM 760 N N . LEU A 1 97 ? 22.080 1.237 0.257 1.00 97.06 97 LEU A N 1
ATOM 761 C CA . LEU A 1 97 ? 20.731 0.784 -0.069 1.00 97.06 97 LEU A CA 1
ATOM 762 C C . LEU A 1 97 ? 19.694 1.719 0.564 1.00 97.06 97 LEU A C 1
ATOM 764 O O . LEU A 1 97 ? 19.843 2.133 1.712 1.00 97.06 97 LEU A O 1
ATOM 768 N N . VAL A 1 98 ? 18.621 2.018 -0.166 1.00 97.62 98 VAL A N 1
ATOM 769 C CA . VAL A 1 98 ? 17.513 2.866 0.289 1.00 97.62 98 VAL A CA 1
ATOM 770 C C . VAL A 1 98 ? 16.235 2.042 0.353 1.00 97.62 98 VAL A C 1
ATOM 772 O O . VAL A 1 98 ? 15.857 1.396 -0.624 1.00 97.62 98 VAL A O 1
ATOM 775 N N . LYS A 1 99 ? 15.548 2.085 1.498 1.00 98.00 99 LYS A N 1
ATOM 776 C CA . LYS A 1 99 ? 14.214 1.503 1.681 1.00 98.00 99 LYS A CA 1
ATOM 777 C C . LYS A 1 99 ? 13.155 2.540 1.298 1.00 98.00 99 LYS A C 1
ATOM 779 O O . LYS A 1 99 ? 13.027 3.565 1.964 1.00 98.00 99 LYS A O 1
ATOM 784 N N . LEU A 1 100 ? 12.416 2.295 0.219 1.00 96.81 100 LEU A N 1
ATOM 785 C CA . LEU A 1 100 ? 11.503 3.278 -0.375 1.00 96.81 100 LEU A CA 1
ATOM 786 C C . LEU A 1 100 ? 10.116 3.242 0.286 1.00 96.81 100 LEU A C 1
ATOM 788 O O . LEU A 1 100 ? 9.148 2.740 -0.276 1.00 96.81 100 LEU A O 1
ATOM 792 N N . GLU A 1 101 ? 10.011 3.792 1.495 1.00 97.62 101 GLU A N 1
ATOM 793 C CA . GLU A 1 101 ? 8.766 3.805 2.282 1.00 97.62 101 GLU A CA 1
ATOM 794 C C . GLU A 1 101 ? 7.631 4.666 1.704 1.00 97.62 101 GLU A C 1
ATOM 796 O O . GLU A 1 101 ? 6.496 4.575 2.167 1.00 97.62 101 GLU A O 1
ATOM 801 N N . SER A 1 102 ? 7.902 5.461 0.669 1.00 95.62 102 SER A N 1
ATOM 802 C CA . SER A 1 102 ? 6.869 6.180 -0.082 1.00 95.62 102 SER A CA 1
ATOM 803 C C . SER A 1 102 ? 5.962 5.265 -0.912 1.00 95.62 102 SER A C 1
ATOM 805 O O . SER A 1 102 ? 4.947 5.724 -1.417 1.00 95.62 102 SER A O 1
ATOM 807 N N . PHE A 1 103 ? 6.316 3.983 -1.058 1.00 94.38 103 PHE A N 1
ATOM 808 C CA . PHE A 1 103 ? 5.513 2.982 -1.766 1.00 94.38 103 PHE A CA 1
ATOM 809 C C . PHE A 1 103 ? 4.409 2.356 -0.906 1.00 94.38 103 PHE A C 1
ATOM 811 O O . PHE A 1 103 ? 3.636 1.554 -1.425 1.00 94.38 103 PHE A O 1
ATOM 818 N N . ASN A 1 104 ? 4.316 2.687 0.388 1.00 96.50 104 ASN A N 1
ATOM 819 C CA . ASN A 1 104 ? 3.109 2.330 1.129 1.00 96.50 104 ASN A CA 1
ATOM 820 C C . ASN A 1 104 ? 1.904 3.123 0.570 1.00 96.50 104 ASN A C 1
ATOM 822 O O . ASN A 1 104 ? 2.098 4.226 0.056 1.00 96.50 104 ASN A O 1
ATOM 826 N N . PRO A 1 105 ? 0.669 2.607 0.671 1.00 95.44 105 PRO A N 1
ATOM 827 C CA . PRO A 1 105 ? -0.507 3.215 0.041 1.00 95.44 105 PRO A CA 1
ATOM 828 C C . PRO A 1 105 ? -0.838 4.658 0.450 1.00 95.44 105 PRO A C 1
ATOM 830 O O . PRO A 1 105 ? -1.292 5.445 -0.374 1.00 95.44 105 PRO A O 1
ATOM 833 N N . GLY A 1 106 ? -0.599 5.015 1.709 1.00 96.00 106 GLY A N 1
ATOM 834 C CA . GLY A 1 106 ? -0.706 6.369 2.257 1.00 96.00 106 GLY A CA 1
ATOM 835 C C . GLY A 1 106 ? 0.532 7.234 1.994 1.00 96.00 106 GLY A C 1
ATOM 836 O O . GLY A 1 106 ? 0.607 8.369 2.461 1.00 96.00 106 GLY A O 1
ATOM 837 N N . GLY A 1 107 ? 1.509 6.721 1.242 1.00 96.31 107 GLY A N 1
ATOM 838 C CA . GLY A 1 107 ? 2.647 7.473 0.717 1.00 96.31 107 GLY A CA 1
ATOM 839 C C . GLY A 1 107 ? 3.805 7.659 1.694 1.00 96.31 107 GLY A C 1
ATOM 840 O O . GLY A 1 107 ? 4.733 8.418 1.404 1.00 96.31 107 GLY A O 1
ATOM 841 N N . SER A 1 108 ? 3.794 7.003 2.859 1.00 97.69 108 SER A N 1
ATOM 842 C CA . SER A 1 108 ? 4.872 7.161 3.836 1.00 97.69 108 SER A CA 1
ATOM 843 C C . SER A 1 108 ? 5.066 5.950 4.747 1.00 97.69 108 SER A C 1
ATOM 845 O O . SER A 1 108 ? 4.220 5.069 4.861 1.00 97.69 108 SER A O 1
ATOM 847 N N . VAL A 1 109 ? 6.168 5.961 5.501 1.00 97.81 109 VAL A N 1
ATOM 848 C CA . VAL A 1 109 ? 6.446 4.967 6.554 1.00 97.81 109 VAL A CA 1
ATOM 849 C C . VAL A 1 109 ? 5.381 4.941 7.662 1.00 97.81 109 VAL A C 1
ATOM 851 O O . VAL A 1 109 ? 5.299 3.972 8.418 1.00 97.81 109 VAL A O 1
ATOM 854 N N . LYS A 1 110 ? 4.578 6.008 7.805 1.00 98.19 110 LYS A N 1
ATOM 855 C CA . LYS A 1 110 ? 3.621 6.138 8.910 1.00 98.19 110 LYS A CA 1
ATOM 856 C C . LYS A 1 110 ? 2.465 5.154 8.810 1.00 98.19 110 LYS A C 1
ATOM 858 O O . LYS A 1 110 ? 1.956 4.752 9.853 1.00 98.19 110 LYS A O 1
ATOM 863 N N . ASP A 1 111 ? 2.135 4.677 7.617 1.00 98.50 111 ASP A N 1
ATOM 864 C CA . ASP A 1 111 ? 1.095 3.668 7.408 1.00 98.50 111 ASP A CA 1
ATOM 865 C C . ASP A 1 111 ? 1.316 2.430 8.283 1.00 98.50 111 ASP A C 1
ATOM 867 O O . ASP A 1 111 ? 0.379 1.907 8.882 1.00 98.50 111 ASP A O 1
ATOM 871 N N . ARG A 1 112 ? 2.582 2.016 8.436 1.00 98.44 112 ARG A N 1
ATOM 872 C CA . ARG A 1 112 ? 2.974 0.865 9.257 1.00 98.44 112 ARG A CA 1
ATOM 873 C C . ARG A 1 112 ? 2.612 1.053 10.721 1.00 98.44 112 ARG A C 1
ATOM 875 O O . ARG A 1 112 ? 1.988 0.180 11.318 1.00 98.44 112 ARG A O 1
ATOM 882 N N . ILE A 1 113 ? 3.016 2.185 11.301 1.00 98.06 113 ILE A N 1
ATOM 883 C CA . ILE A 1 113 ? 2.779 2.435 12.725 1.00 98.06 113 ILE A CA 1
ATOM 884 C C . ILE A 1 113 ? 1.294 2.666 12.987 1.00 98.06 113 ILE A C 1
ATOM 886 O O . ILE A 1 113 ? 0.785 2.200 13.997 1.00 98.06 113 ILE A O 1
ATOM 890 N N . CYS A 1 114 ? 0.585 3.320 12.061 1.00 98.50 114 CYS A N 1
ATOM 891 C CA . CYS A 1 114 ? -0.849 3.544 12.197 1.00 98.50 114 CYS A CA 1
ATOM 892 C C . CYS A 1 114 ? -1.593 2.206 12.197 1.00 98.50 114 CYS A C 1
ATOM 894 O O . CYS A 1 114 ? -2.437 1.984 13.059 1.00 98.50 114 CYS A O 1
ATOM 896 N N . LEU A 1 115 ? -1.241 1.290 11.285 1.00 98.44 115 LEU A N 1
ATOM 897 C CA . LEU A 1 115 ? -1.858 -0.033 11.236 1.00 98.44 115 LEU A CA 1
ATOM 898 C C . LEU A 1 115 ? -1.580 -0.823 12.519 1.00 98.44 115 LEU A C 1
ATOM 900 O O . LEU A 1 115 ? -2.522 -1.350 13.106 1.00 98.44 115 LEU A O 1
ATOM 904 N N . SER A 1 116 ? -0.323 -0.847 12.979 1.00 98.31 116 SER A N 1
ATOM 905 C CA . SER A 1 116 ? 0.065 -1.549 14.210 1.00 98.31 116 SER A CA 1
ATOM 906 C C . SER A 1 116 ? -0.676 -1.006 15.431 1.00 98.31 116 SER A C 1
ATOM 908 O O . SER A 1 116 ? -1.290 -1.777 16.156 1.00 98.31 116 SER A O 1
ATOM 910 N N . MET A 1 117 ? -0.694 0.318 15.631 1.00 98.19 117 MET A N 1
ATOM 911 C CA . MET A 1 117 ? -1.360 0.939 16.784 1.00 98.19 117 MET A CA 1
ATOM 912 C C . MET A 1 117 ? -2.859 0.635 16.820 1.00 98.19 117 MET A C 1
ATOM 914 O O . MET A 1 117 ? -3.403 0.351 17.885 1.00 98.19 117 MET A O 1
ATOM 918 N N . ILE A 1 118 ? -3.532 0.682 15.666 1.00 98.25 118 ILE A N 1
ATOM 919 C CA . ILE A 1 118 ? -4.963 0.375 15.578 1.00 98.25 118 ILE A CA 1
ATOM 920 C C . ILE A 1 118 ? -5.223 -1.106 15.864 1.00 98.25 118 ILE A C 1
ATOM 922 O O . ILE A 1 118 ? -6.103 -1.409 16.665 1.00 98.25 118 ILE A O 1
ATOM 926 N N . GLN A 1 119 ? -4.442 -2.017 15.276 1.00 97.56 119 GLN A N 1
ATOM 927 C CA . GLN A 1 119 ? -4.577 -3.458 15.520 1.00 97.56 119 GLN A CA 1
ATOM 928 C C . GLN A 1 119 ? -4.322 -3.825 16.987 1.00 97.56 119 GLN A C 1
ATOM 930 O O . GLN A 1 119 ? -5.060 -4.628 17.558 1.00 97.56 119 GLN A O 1
ATOM 935 N N . ASP A 1 120 ? -3.318 -3.212 17.615 1.00 98.31 120 ASP A N 1
ATOM 936 C CA . ASP A 1 120 ? -3.021 -3.421 19.031 1.00 98.31 120 ASP A CA 1
ATOM 937 C C . ASP A 1 120 ? -4.160 -2.886 19.914 1.00 98.31 120 ASP A C 1
ATOM 939 O O . ASP A 1 120 ? -4.638 -3.587 20.807 1.00 98.31 120 ASP A O 1
ATOM 943 N N . ALA A 1 121 ? -4.682 -1.689 19.622 1.00 98.12 121 ALA A N 1
ATOM 944 C CA . ALA A 1 121 ? -5.805 -1.112 20.361 1.00 98.12 121 ALA A CA 1
ATOM 945 C C . ALA A 1 121 ? -7.115 -1.910 20.199 1.00 98.12 121 ALA A C 1
ATOM 947 O O . ALA A 1 121 ? -7.879 -2.028 21.162 1.00 98.12 121 ALA A O 1
ATOM 948 N N . GLU A 1 122 ? -7.379 -2.469 19.013 1.00 97.81 122 GLU A N 1
ATOM 949 C CA . GLU A 1 122 ? -8.485 -3.407 18.764 1.00 97.81 122 GLU A CA 1
ATOM 950 C C . GLU A 1 122 ? -8.311 -4.684 19.595 1.00 97.81 122 GLU A C 1
ATOM 952 O O . GLU A 1 122 ? -9.231 -5.102 20.301 1.00 97.81 122 GLU A O 1
ATOM 957 N N . LYS A 1 123 ? -7.114 -5.284 19.557 1.00 98.06 123 LYS A N 1
ATOM 958 C CA . LYS A 1 123 ? -6.784 -6.522 20.276 1.00 98.06 123 LYS A CA 1
ATOM 959 C C . LYS A 1 123 ? -6.902 -6.368 21.792 1.00 98.06 123 LYS A C 1
ATOM 961 O O . LYS A 1 123 ? -7.357 -7.286 22.470 1.00 98.06 123 LYS A O 1
ATOM 966 N N . GLU A 1 124 ? -6.516 -5.214 22.324 1.00 97.75 124 GLU A N 1
ATOM 967 C CA . GLU A 1 124 ? -6.646 -4.879 23.746 1.00 97.75 124 GLU A CA 1
ATOM 968 C C . GLU A 1 124 ? -8.076 -4.467 24.146 1.00 97.75 124 GLU A C 1
ATOM 970 O O . GLU A 1 124 ? -8.345 -4.226 25.323 1.00 97.75 124 GLU A O 1
ATOM 975 N N . GLY A 1 125 ? -9.005 -4.353 23.190 1.00 96.75 125 GLY A N 1
ATOM 976 C CA . GLY A 1 125 ? -10.385 -3.922 23.432 1.00 96.75 125 GLY A CA 1
ATOM 977 C C . GLY A 1 125 ? -10.534 -2.436 23.783 1.00 96.75 125 GLY A C 1
ATOM 978 O O . GLY A 1 125 ? -11.614 -2.010 24.210 1.00 96.75 125 GLY A O 1
ATOM 979 N N . LYS A 1 126 ? -9.470 -1.641 23.603 1.00 96.75 126 LYS A N 1
ATOM 980 C CA . LYS A 1 126 ? -9.462 -0.182 23.801 1.00 96.75 126 LYS A CA 1
ATOM 981 C C . LYS A 1 126 ? -10.188 0.543 22.672 1.00 96.75 126 LYS A C 1
ATOM 983 O O . LYS A 1 126 ? -10.826 1.565 22.918 1.00 96.75 126 LYS A O 1
ATOM 988 N N . LEU A 1 127 ? -10.113 0.002 21.456 1.00 97.44 127 LEU A N 1
ATOM 989 C CA . LEU A 1 127 ? -10.805 0.518 20.282 1.00 97.44 127 LEU A CA 1
ATOM 990 C C . LEU A 1 127 ? -11.964 -0.412 19.912 1.00 97.44 127 LEU A C 1
ATOM 992 O O . LEU A 1 127 ? -11.782 -1.618 19.764 1.00 97.44 127 LEU A O 1
ATOM 996 N N . LYS A 1 128 ? -13.171 0.146 19.792 1.00 95.50 128 LYS A N 1
ATOM 997 C CA . LYS A 1 128 ? -14.404 -0.598 19.494 1.00 95.50 128 LYS A CA 1
ATOM 998 C C . LYS A 1 128 ? -15.037 -0.057 18.218 1.00 95.50 128 LYS A C 1
ATOM 1000 O O . LYS A 1 128 ? -14.772 1.074 17.822 1.00 95.50 128 LYS A O 1
ATOM 1005 N N . ASN A 1 129 ? -15.896 -0.844 17.577 1.00 92.94 129 ASN A N 1
ATOM 1006 C CA . ASN A 1 129 ? -16.600 -0.404 16.369 1.00 92.94 129 ASN A CA 1
ATOM 1007 C C . ASN A 1 129 ? -17.329 0.929 16.604 1.00 92.94 129 ASN A C 1
ATOM 1009 O O . ASN A 1 129 ? -18.017 1.098 17.610 1.00 92.94 129 ASN A O 1
ATOM 1013 N N . GLY A 1 130 ? -17.153 1.876 15.678 1.00 92.75 130 GLY A N 1
ATOM 1014 C CA . GLY A 1 130 ? -17.714 3.225 15.781 1.00 92.75 130 GLY A CA 1
ATOM 1015 C C . GLY A 1 130 ? -16.971 4.174 16.732 1.00 92.75 130 GLY A C 1
ATOM 1016 O O . GLY A 1 130 ? -17.399 5.318 16.893 1.00 92.75 130 GLY A O 1
ATOM 1017 N N . SER A 1 131 ? -15.861 3.752 17.351 1.00 97.56 131 SER A N 1
ATOM 1018 C CA . SER A 1 131 ? -14.998 4.646 18.128 1.00 97.56 131 SER A CA 1
ATOM 1019 C C . SER A 1 131 ? -14.484 5.825 17.290 1.00 97.56 131 SER A C 1
ATOM 1021 O O . SER A 1 131 ? -14.398 5.772 16.060 1.00 97.56 131 SER A O 1
ATOM 1023 N N . THR A 1 132 ? -14.124 6.904 17.989 1.00 98.25 132 THR A N 1
ATOM 1024 C CA . THR A 1 132 ? -13.444 8.058 17.394 1.00 98.25 132 THR A CA 1
ATOM 1025 C C . THR A 1 132 ? -11.958 8.005 17.725 1.00 98.25 132 THR A C 1
ATOM 1027 O O . THR A 1 132 ? -11.592 7.929 18.895 1.00 98.25 132 THR A O 1
ATOM 1030 N N . ILE A 1 133 ? -11.119 8.069 16.698 1.00 98.31 133 ILE A N 1
ATOM 1031 C CA . ILE A 1 133 ? -9.669 8.229 16.793 1.00 98.31 133 ILE A CA 1
ATOM 1032 C C . ILE A 1 133 ? -9.366 9.725 16.737 1.00 98.31 133 ILE A C 1
ATOM 1034 O O . ILE A 1 133 ? -9.845 10.417 15.836 1.00 98.31 133 ILE A O 1
ATOM 1038 N N . ILE A 1 134 ? -8.583 10.214 17.698 1.00 98.06 134 ILE A N 1
ATOM 1039 C CA . ILE A 1 134 ? -8.149 11.610 17.780 1.00 98.06 134 ILE A CA 1
ATOM 1040 C C . ILE A 1 134 ? -6.625 11.616 17.851 1.00 98.06 134 ILE A C 1
ATOM 1042 O O . ILE A 1 134 ? -6.080 11.032 18.783 1.00 98.06 134 ILE A O 1
ATOM 1046 N N . GLU A 1 135 ? -5.957 12.269 16.899 1.00 98.12 135 GLU A N 1
ATOM 1047 C CA . GLU A 1 135 ? -4.488 12.297 16.839 1.00 98.12 135 GLU A CA 1
ATOM 1048 C C . GLU A 1 135 ? -3.953 13.698 16.484 1.00 98.12 135 GLU A C 1
ATOM 1050 O O . GLU A 1 135 ? -4.334 14.251 15.444 1.00 98.12 135 GLU A O 1
ATOM 1055 N N . PRO A 1 136 ? -3.036 14.265 17.294 1.00 96.75 136 PRO A N 1
ATOM 1056 C CA . PRO A 1 136 ? -2.231 15.413 16.901 1.00 96.75 136 PRO A CA 1
ATOM 1057 C C . PRO A 1 136 ? -1.071 14.982 15.997 1.00 96.75 136 PRO A C 1
ATOM 1059 O O . PRO A 1 136 ? -0.247 14.149 16.364 1.00 96.75 136 PRO A O 1
ATOM 1062 N N . THR A 1 137 ? -0.966 15.559 14.803 1.00 95.12 137 THR A N 1
ATOM 1063 C CA . THR A 1 137 ? -0.017 15.100 13.782 1.00 95.12 137 THR A CA 1
ATOM 1064 C C . THR A 1 137 ? 0.570 16.232 12.941 1.00 95.12 137 THR A C 1
ATOM 1066 O O . THR A 1 137 ? -0.016 17.298 12.790 1.00 95.12 137 THR A O 1
ATOM 1069 N N . SER A 1 138 ? 1.727 15.958 12.335 1.00 87.31 138 SER A N 1
ATOM 1070 C CA . SER A 1 138 ? 2.359 16.757 11.282 1.00 87.31 138 SER A CA 1
ATOM 1071 C C . SER A 1 138 ? 1.988 16.288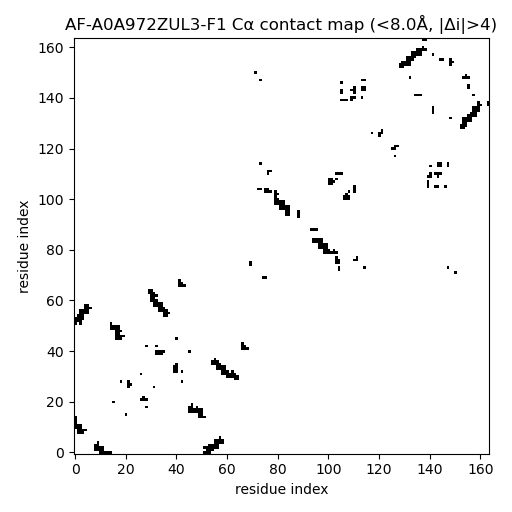 9.859 1.00 87.31 138 SER A C 1
ATOM 1073 O O . SER A 1 138 ? 2.692 16.578 8.901 1.00 87.31 138 SER A O 1
ATOM 1075 N N . GLY A 1 139 ? 0.923 15.499 9.691 1.00 92.25 139 GLY A N 1
ATOM 1076 C CA . GLY A 1 139 ? 0.363 15.168 8.374 1.00 92.25 139 GLY A CA 1
ATOM 1077 C C . GLY A 1 139 ? 0.400 13.678 8.050 1.00 92.25 139 GLY A C 1
ATOM 1078 O O . GLY A 1 139 ? -0.647 13.041 8.033 1.00 92.25 139 GLY A O 1
ATOM 1079 N N . ASN A 1 140 ? 1.582 13.087 7.842 1.00 96.81 140 ASN A N 1
ATOM 1080 C CA . ASN A 1 140 ? 1.696 11.696 7.361 1.00 96.81 140 ASN A CA 1
ATOM 1081 C C . ASN A 1 140 ? 1.014 10.655 8.271 1.00 96.81 140 ASN A C 1
ATOM 1083 O O . ASN A 1 140 ? 0.374 9.732 7.774 1.00 96.81 140 ASN A O 1
ATOM 1087 N N . THR A 1 141 ? 1.115 10.797 9.599 1.00 97.56 141 THR A N 1
ATOM 1088 C CA . THR A 1 141 ? 0.373 9.921 10.531 1.00 97.56 141 THR A CA 1
ATOM 1089 C C . THR A 1 141 ? -1.133 10.132 10.384 1.00 97.56 141 THR A C 1
ATOM 1091 O O . THR A 1 141 ? -1.892 9.171 10.401 1.00 97.56 141 THR A O 1
ATOM 1094 N N . GLY A 1 142 ? -1.565 11.377 10.174 1.00 97.44 142 GLY A N 1
ATOM 1095 C CA . GLY A 1 142 ? -2.958 11.704 9.891 1.00 97.44 142 GLY A CA 1
ATOM 1096 C C . GLY A 1 142 ? -3.485 11.031 8.628 1.00 97.44 142 GLY A C 1
ATOM 1097 O O . GLY A 1 142 ? -4.552 10.429 8.672 1.00 97.44 142 GLY A O 1
ATOM 1098 N N . ILE A 1 143 ? -2.719 11.057 7.534 1.00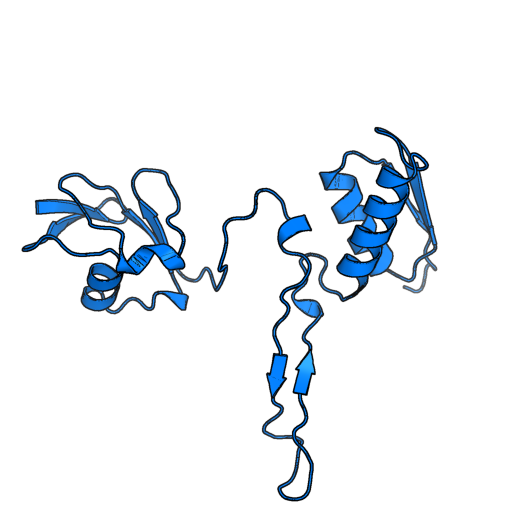 97.69 143 ILE A N 1
ATOM 1099 C CA . ILE A 1 143 ? -3.079 10.373 6.281 1.00 97.69 143 ILE A CA 1
ATOM 1100 C C . ILE A 1 143 ? -3.229 8.864 6.520 1.00 97.69 143 ILE A C 1
ATOM 1102 O O . ILE A 1 143 ? -4.260 8.287 6.172 1.00 97.69 143 ILE A O 1
ATOM 1106 N N . GLY A 1 144 ? -2.246 8.238 7.178 1.00 98.19 144 GLY A N 1
ATOM 1107 C CA . GLY A 1 144 ? -2.291 6.811 7.506 1.00 98.19 144 GLY A CA 1
ATOM 1108 C C . GLY A 1 144 ? -3.498 6.437 8.375 1.00 98.19 144 GLY A C 1
ATOM 1109 O O . GLY A 1 144 ? -4.234 5.504 8.047 1.00 98.19 144 GLY A O 1
ATOM 1110 N N . LEU A 1 145 ? -3.757 7.189 9.452 1.00 98.44 145 LEU A N 1
ATOM 1111 C CA . LEU A 1 145 ? -4.908 6.962 10.334 1.00 98.44 145 LEU A CA 1
ATOM 1112 C C . LEU A 1 145 ? -6.238 7.218 9.629 1.00 98.44 145 LEU A C 1
ATOM 1114 O O . LEU A 1 145 ? -7.175 6.456 9.853 1.00 98.44 145 LEU A O 1
ATOM 1118 N N . ALA A 1 146 ? -6.340 8.235 8.773 1.00 98.19 146 ALA A N 1
ATOM 1119 C CA . ALA A 1 146 ? -7.552 8.512 8.010 1.00 98.19 146 ALA A CA 1
ATOM 1120 C C . ALA A 1 146 ? -7.875 7.366 7.043 1.00 98.19 146 ALA A C 1
ATOM 1122 O O . ALA A 1 146 ? -9.009 6.887 7.026 1.00 98.19 146 ALA A O 1
ATOM 1123 N N . MET A 1 147 ? -6.874 6.867 6.308 1.00 98.44 147 MET A N 1
ATOM 1124 C CA . MET A 1 147 ? -7.019 5.703 5.428 1.00 98.44 147 MET A CA 1
ATOM 1125 C C . MET A 1 147 ? -7.488 4.468 6.208 1.00 98.44 147 MET A C 1
ATOM 1127 O O . MET A 1 147 ? -8.465 3.824 5.829 1.00 98.44 147 MET A O 1
ATOM 1131 N N . ILE A 1 148 ? -6.831 4.150 7.326 1.00 98.00 148 ILE A N 1
ATOM 1132 C CA . ILE A 1 148 ? -7.183 2.985 8.150 1.00 98.00 148 ILE A CA 1
ATOM 1133 C C . ILE A 1 148 ? -8.579 3.134 8.762 1.00 98.00 148 ILE A C 1
ATOM 1135 O O . ILE A 1 148 ? -9.355 2.179 8.762 1.00 98.00 148 ILE A O 1
ATOM 1139 N N . SER A 1 149 ? -8.921 4.331 9.236 1.00 98.06 149 SER A N 1
ATOM 1140 C CA . SER A 1 149 ? -10.238 4.637 9.801 1.00 98.06 149 SER A CA 1
ATOM 1141 C C . SER A 1 149 ? -11.348 4.478 8.768 1.00 98.06 149 SER A C 1
ATOM 1143 O O . SER A 1 149 ? -12.392 3.917 9.093 1.00 98.06 149 SER A O 1
ATOM 1145 N N . ALA A 1 150 ? -11.114 4.908 7.523 1.00 97.75 150 ALA A N 1
ATOM 1146 C CA . ALA A 1 150 ? -12.066 4.748 6.429 1.00 97.75 150 ALA A CA 1
ATOM 1147 C C . ALA A 1 150 ? -12.338 3.269 6.110 1.00 97.75 150 ALA A C 1
ATOM 1149 O O . ALA A 1 150 ? -13.486 2.893 5.894 1.00 97.75 150 ALA A O 1
ATOM 1150 N N . VAL A 1 151 ? -11.304 2.421 6.138 1.00 97.31 151 VAL A N 1
ATOM 1151 C CA . VAL A 1 151 ? -11.446 0.973 5.905 1.00 97.31 151 VAL A CA 1
ATOM 1152 C C . VAL A 1 151 ? -12.143 0.272 7.075 1.00 97.31 151 VAL A C 1
ATOM 1154 O O . VAL A 1 151 ? -12.985 -0.595 6.859 1.00 97.31 151 VAL A O 1
ATOM 1157 N N . LYS A 1 152 ? -11.796 0.628 8.318 1.00 96.38 152 LYS A N 1
ATOM 1158 C CA . LYS A 1 152 ? -12.273 -0.058 9.535 1.00 96.38 152 LYS A CA 1
ATOM 1159 C C . LYS A 1 152 ? -13.551 0.530 10.145 1.00 96.38 152 LYS A C 1
ATOM 1161 O O . LYS A 1 152 ? -14.084 -0.035 11.094 1.00 96.38 152 LYS A O 1
ATOM 1166 N N . GLY A 1 153 ? -14.064 1.639 9.613 1.00 96.56 153 GLY A N 1
ATOM 1167 C CA . GLY A 1 153 ? -15.308 2.256 10.081 1.00 96.56 153 GLY A CA 1
ATOM 1168 C C . GLY A 1 153 ? -15.161 3.068 11.373 1.00 96.56 153 GLY A C 1
ATOM 1169 O O . GLY A 1 153 ? -16.070 3.080 12.204 1.00 96.56 153 GLY A O 1
ATOM 1170 N N . TYR A 1 154 ? -14.029 3.751 11.553 1.00 98.19 154 TYR A N 1
ATOM 1171 C CA . TYR A 1 154 ? -13.814 4.675 12.669 1.00 98.19 154 TYR A CA 1
ATOM 1172 C C . TYR A 1 154 ? -14.025 6.124 12.248 1.00 98.19 154 TYR A C 1
ATOM 1174 O O . TYR A 1 154 ? -13.709 6.522 11.126 1.00 98.19 154 TYR A O 1
ATOM 1182 N N . LYS A 1 155 ? -14.497 6.953 13.183 1.00 98.25 155 LYS A N 1
ATOM 1183 C CA . LYS A 1 155 ? -14.441 8.405 13.002 1.00 98.25 155 LYS A CA 1
ATOM 1184 C C . LYS A 1 155 ? -13.006 8.862 13.256 1.00 98.25 155 LYS A C 1
ATOM 1186 O O . LYS A 1 155 ? -12.444 8.531 14.293 1.00 98.25 155 LYS A O 1
ATOM 1191 N N . CYS A 1 156 ? -12.427 9.641 12.349 1.00 98.12 156 CYS A N 1
ATOM 1192 C CA . CYS A 1 156 ? -11.073 10.173 12.497 1.00 98.12 156 CYS A CA 1
ATOM 1193 C C . CYS A 1 156 ? -11.122 11.693 12.682 1.00 98.12 156 CYS A C 1
ATOM 1195 O O . CYS A 1 156 ? -11.757 12.393 11.893 1.00 98.12 156 CYS A O 1
ATOM 1197 N N . VAL A 1 157 ? -10.477 12.198 13.731 1.0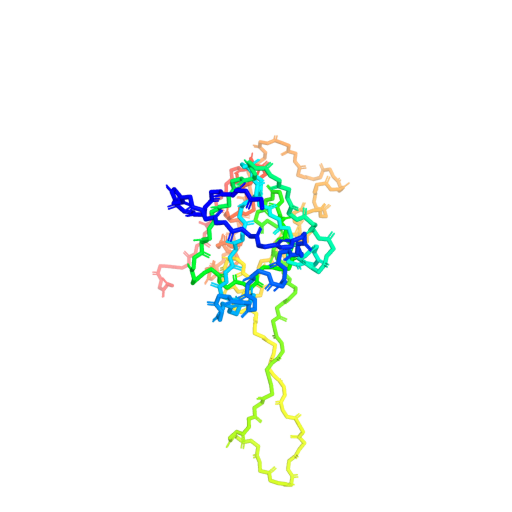0 98.31 157 VAL A N 1
ATOM 1198 C CA . VAL A 1 157 ? -10.307 13.628 14.004 1.00 98.31 157 VAL A CA 1
ATOM 1199 C C . VAL A 1 157 ? -8.816 13.902 14.129 1.00 98.31 157 VAL A C 1
ATOM 1201 O O . VAL A 1 157 ? -8.137 13.330 14.976 1.00 98.31 157 VAL A O 1
ATOM 1204 N N . LEU A 1 158 ? -8.306 14.784 13.280 1.00 97.94 158 LEU A N 1
ATOM 1205 C CA . LEU A 1 158 ? -6.889 15.111 13.228 1.00 97.94 158 LEU A CA 1
ATOM 1206 C C . LEU A 1 158 ? -6.697 16.564 13.630 1.00 97.94 158 LEU A C 1
ATOM 1208 O O . LEU A 1 158 ? -7.420 17.440 13.154 1.00 97.94 158 LEU A O 1
ATOM 1212 N N . THR A 1 159 ? -5.717 16.814 14.487 1.00 96.69 159 THR A N 1
ATOM 1213 C CA . THR A 1 159 ? -5.272 18.171 14.803 1.00 96.69 159 THR A CA 1
ATOM 1214 C C . THR A 1 159 ? -3.868 18.369 14.252 1.00 96.69 159 THR A C 1
ATOM 1216 O O . THR A 1 159 ? -3.000 17.510 14.394 1.00 96.69 159 THR A O 1
ATOM 1219 N N . MET A 1 160 ? -3.645 19.488 13.571 1.00 94.38 160 MET A N 1
ATOM 1220 C CA . MET A 1 160 ? -2.353 19.833 12.978 1.00 94.38 160 MET A CA 1
ATOM 1221 C C . MET A 1 160 ? -2.119 21.346 13.071 1.00 94.38 160 MET A C 1
ATOM 1223 O O . MET A 1 160 ? -3.099 22.093 13.145 1.00 94.38 160 MET A O 1
ATOM 1227 N N . PRO A 1 161 ? -0.858 21.815 13.096 1.00 89.38 161 PRO A N 1
ATOM 1228 C CA . PRO A 1 161 ? -0.554 23.236 12.958 1.00 89.38 161 PRO A CA 1
ATOM 1229 C C . PRO A 1 161 ? -1.061 23.788 11.619 1.00 89.38 161 PRO A C 1
ATOM 1231 O O . PRO A 1 161 ? -1.033 23.083 10.616 1.00 89.38 161 PRO A O 1
ATOM 1234 N N . GLU A 1 162 ? -1.452 25.063 11.587 1.00 88.44 162 GLU A N 1
ATOM 1235 C CA . GLU A 1 162 ? -1.894 25.745 10.356 1.00 88.44 162 GLU A CA 1
ATOM 1236 C C . GLU A 1 162 ? -0.784 25.845 9.295 1.00 88.44 162 GLU A C 1
ATOM 1238 O O . GLU A 1 162 ? -1.059 25.944 8.107 1.00 88.44 162 GLU A O 1
ATOM 1243 N N . THR A 1 163 ? 0.481 25.803 9.717 1.00 84.50 163 THR A N 1
ATOM 1244 C CA . THR A 1 163 ? 1.656 25.990 8.852 1.00 84.50 163 THR A CA 1
ATOM 1245 C C . THR A 1 163 ? 2.112 24.728 8.115 1.00 84.50 163 THR A C 1
ATOM 1247 O O . THR A 1 163 ? 3.204 24.741 7.546 1.00 84.50 163 THR A O 1
ATOM 1250 N N . MET A 1 164 ? 1.365 23.627 8.220 1.00 59.53 164 MET A N 1
ATOM 1251 C CA . MET A 1 164 ? 1.717 22.335 7.619 1.00 59.53 164 MET A CA 1
ATOM 1252 C C . MET A 1 164 ? 1.160 22.176 6.209 1.00 59.53 164 MET A C 1
ATOM 1254 O O . MET A 1 164 ? 0.036 22.658 5.956 1.00 59.53 164 MET A O 1
#